Protein AF-A0A940UPS6-F1 (afdb_monomer)

pLDDT: mean 79.09, std 15.49, range [33.25, 93.69]

Radius of gyration: 14.15 Å; Cα contacts (8 Å, |Δi|>4): 84; chains: 1; bounding box: 32×30×35 Å

Secondary structure (DSSP, 8-state):
--PPPPEEE-TTS-EEE--TTS--TTTTT-TT--SHHHHHHHHHHHHTS---HHHHHHTTT--HHHHHHHHHHHHHHHHH-HHHHHHHHHHHHHHT--

Solvent-accessible surface area (backbone atoms only — not comparable to full-atom values): 5744 Å² total; per-residue (Å²): 135,86,76,76,75,56,70,42,66,50,101,85,72,49,80,34,65,56,38,96,76,77,51,52,87,70,54,35,55,32,71,84,48,83,52,67,63,34,26,50,52,54,39,46,37,41,76,70,62,70,39,52,46,55,65,60,10,58,76,44,70,47,55,37,68,57,44,53,52,35,38,52,54,43,52,66,43,33,75,75,32,65,68,57,38,50,46,54,50,51,58,53,55,61,69,67,76,116

Sequence (98 aa):
MTGAPSYATDAAGKDHPSFRYGMTEEEIPDKKNRGEARQVLMGLLYHRGGMNGREIGEMPGIDYSTVSIARKRLSEKMERDGKLSGLFREVESRLIQE

Mean predicted aligned error: 8.57 Å

Nearest PDB structures (foldseek):
  3pvv-assembly2_B  TM=8.932E-01  e=8.038E-03  Mycobacterium tuberculosis H37Ra
  7bhy-assembly1_A  TM=9.698E-01  e=2.587E-01  Bacillus subtilis subsp. subtilis str. 168
  7bhy-assembly2_C-2  TM=9.590E-01  e=2.753E-01  Bacillus subtilis subsp. subtilis str. 168
  3n0r-assembly1_A  TM=9.005E-01  e=8.401E-01  Caulobacter vibrioides
  6t1f-assembly2_D  TM=8.046E-01  e=2.001E+00  Caulobacter vibrioides NA1000

Structure (mmCIF, N/CA/C/O backbone):
data_AF-A0A940UPS6-F1
#
_entry.id   AF-A0A940UPS6-F1
#
loop_
_atom_site.group_PDB
_atom_site.id
_atom_site.type_symbol
_atom_site.label_atom_id
_atom_site.label_alt_id
_atom_site.label_comp_id
_atom_site.label_asym_id
_atom_site.label_entity_id
_atom_site.label_seq_id
_atom_site.pdbx_PDB_ins_code
_atom_site.Cartn_x
_atom_site.Cartn_y
_atom_site.Cartn_z
_atom_site.occupancy
_atom_site.B_iso_or_equiv
_atom_site.auth_seq_id
_atom_site.auth_comp_id
_atom_site.auth_asym_id
_atom_site.auth_atom_id
_atom_site.pdbx_PDB_model_num
ATOM 1 N N . MET A 1 1 ? -21.149 -14.461 -18.897 1.00 33.25 1 MET A N 1
ATOM 2 C CA . MET A 1 1 ? -20.162 -14.233 -19.974 1.00 33.25 1 MET A CA 1
ATOM 3 C C . MET A 1 1 ? -18.876 -13.763 -19.314 1.00 33.25 1 MET A C 1
ATOM 5 O O . MET A 1 1 ? -18.809 -12.618 -18.894 1.00 33.25 1 MET A O 1
ATOM 9 N N . THR A 1 2 ? -17.911 -14.657 -19.114 1.00 41.66 2 THR A N 1
ATOM 10 C CA . THR A 1 2 ? -16.572 -14.320 -18.615 1.00 41.66 2 THR A CA 1
ATOM 11 C C . THR A 1 2 ? -15.762 -13.790 -19.798 1.00 41.66 2 THR A C 1
ATOM 13 O O . THR A 1 2 ? -15.331 -14.556 -20.654 1.00 41.66 2 THR A O 1
ATOM 16 N N . GLY A 1 3 ? -15.655 -12.465 -19.925 1.00 41.25 3 GLY A N 1
ATOM 17 C CA 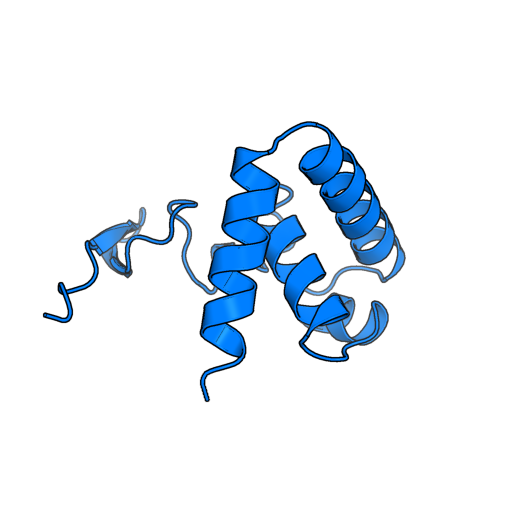. GLY A 1 3 ? -14.782 -11.857 -20.931 1.00 41.25 3 GLY A CA 1
ATOM 18 C C . GLY A 1 3 ? -13.337 -12.263 -20.651 1.00 41.25 3 GLY A C 1
ATOM 19 O O . GLY A 1 3 ? -12.904 -12.188 -19.502 1.00 41.25 3 GLY A O 1
ATOM 20 N N . ALA A 1 4 ? -12.616 -12.731 -21.672 1.00 44.84 4 ALA A N 1
ATOM 21 C CA . ALA A 1 4 ? -11.195 -13.034 -21.546 1.00 44.84 4 ALA A CA 1
ATOM 22 C C . ALA A 1 4 ? -10.449 -11.792 -2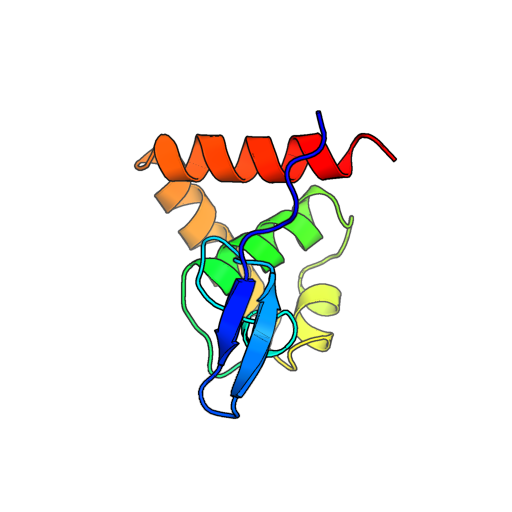1.020 1.00 44.84 4 ALA A C 1
ATOM 24 O O . ALA A 1 4 ? -10.810 -10.674 -21.411 1.00 44.84 4 ALA A O 1
ATOM 25 N N . PRO A 1 5 ? -9.447 -11.949 -20.137 1.00 51.16 5 PRO A N 1
ATOM 26 C CA . PRO A 1 5 ? -8.641 -10.815 -19.720 1.00 51.16 5 PRO A CA 1
ATOM 27 C C . PRO A 1 5 ? -8.037 -10.166 -20.971 1.00 51.16 5 PRO A C 1
ATOM 29 O O . PRO A 1 5 ? -7.481 -10.840 -21.833 1.00 51.16 5 PRO A O 1
ATOM 32 N N . SER A 1 6 ? -8.198 -8.848 -21.101 1.00 56.59 6 SER A N 1
ATOM 33 C CA . SER A 1 6 ? -7.344 -8.052 -21.991 1.00 56.59 6 SER A CA 1
ATOM 34 C C . SER A 1 6 ? -5.892 -8.304 -21.571 1.00 56.59 6 SER A C 1
ATOM 36 O O . SER A 1 6 ? -5.685 -8.542 -20.388 1.00 56.59 6 SER A O 1
ATOM 38 N N . TYR A 1 7 ? -4.918 -8.292 -22.484 1.00 58.94 7 TYR A N 1
ATOM 39 C CA . TYR A 1 7 ? -3.502 -8.495 -22.156 1.00 58.94 7 TYR A CA 1
ATOM 40 C C . TYR A 1 7 ? -2.68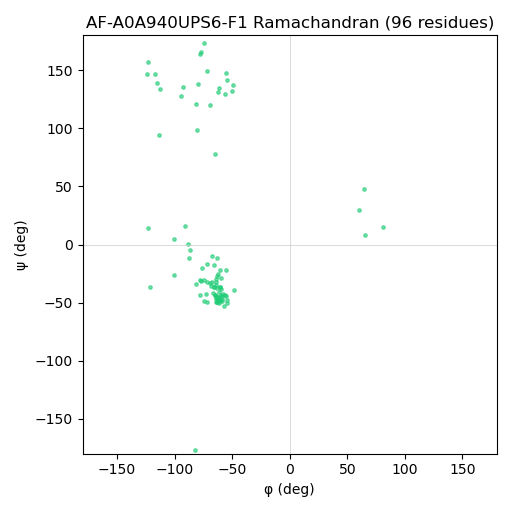9 -7.227 -22.451 1.00 58.94 7 TYR A C 1
ATOM 42 O O . TYR A 1 7 ? -2.919 -6.567 -23.467 1.00 58.94 7 TYR A O 1
ATOM 50 N N . ALA A 1 8 ? -1.754 -6.892 -21.563 1.00 55.34 8 ALA A N 1
ATOM 51 C CA . ALA A 1 8 ? -0.748 -5.853 -21.727 1.00 55.34 8 ALA A CA 1
ATOM 52 C C . ALA A 1 8 ? 0.634 -6.511 -21.822 1.00 55.34 8 ALA A C 1
ATOM 54 O O . ALA A 1 8 ? 0.962 -7.396 -21.031 1.00 55.34 8 ALA A O 1
ATOM 55 N N . THR A 1 9 ? 1.436 -6.080 -22.791 1.00 56.88 9 THR A N 1
ATOM 56 C CA . THR A 1 9 ? 2.763 -6.648 -23.041 1.00 56.88 9 THR A CA 1
ATOM 57 C C . THR A 1 9 ? 3.833 -5.825 -22.319 1.00 56.88 9 THR A C 1
ATOM 59 O O . THR A 1 9 ? 3.869 -4.600 -22.463 1.00 56.88 9 THR A O 1
ATOM 62 N N . ASP A 1 10 ? 4.695 -6.477 -21.532 1.00 57.97 10 ASP A N 1
ATOM 63 C CA . ASP A 1 10 ? 5.799 -5.805 -20.832 1.00 57.97 10 ASP A CA 1
ATOM 64 C C . ASP A 1 10 ? 6.959 -5.422 -21.781 1.00 57.97 10 ASP A C 1
ATOM 66 O O . ASP A 1 10 ? 6.992 -5.784 -22.960 1.00 57.97 10 ASP A O 1
ATOM 70 N N . ALA A 1 11 ? 7.954 -4.687 -21.266 1.00 47.75 11 ALA A N 1
ATOM 71 C CA . ALA A 1 11 ? 9.139 -4.281 -22.034 1.00 47.75 11 ALA A CA 1
ATOM 72 C C . ALA A 1 11 ? 10.011 -5.464 -22.517 1.00 47.75 11 ALA A C 1
ATOM 74 O O . ALA A 1 11 ? 10.905 -5.267 -23.340 1.00 47.75 11 ALA A O 1
ATOM 75 N N . ALA A 1 12 ? 9.760 -6.677 -22.012 1.00 64.81 12 ALA A N 1
ATOM 76 C CA . ALA A 1 12 ? 10.406 -7.921 -22.413 1.00 64.81 12 ALA A CA 1
ATOM 77 C C . ALA A 1 12 ? 9.544 -8.762 -23.379 1.00 64.81 12 ALA A C 1
ATOM 79 O O . ALA A 1 12 ? 9.956 -9.863 -23.750 1.00 64.81 12 ALA A O 1
ATOM 80 N N . GLY A 1 13 ? 8.386 -8.254 -23.820 1.00 63.09 13 GLY A N 1
ATOM 81 C CA . GLY A 1 13 ? 7.526 -8.915 -24.799 1.00 63.09 13 GLY A CA 1
ATOM 82 C C . GLY A 1 13 ? 6.622 -10.007 -24.223 1.00 63.09 13 GLY A C 1
ATOM 83 O O . GLY A 1 13 ? 6.118 -10.820 -24.995 1.00 63.09 13 GLY A O 1
ATOM 84 N N . LYS A 1 14 ? 6.436 -10.079 -22.898 1.00 59.16 14 LYS A N 1
ATOM 85 C CA . LYS A 1 14 ? 5.554 -11.075 -22.272 1.00 59.16 14 LYS A CA 1
ATOM 86 C C . LYS A 1 14 ? 4.148 -10.519 -22.093 1.00 59.16 14 LYS A C 1
ATOM 88 O O . LYS A 1 14 ? 3.986 -9.393 -21.627 1.00 59.16 14 LYS A O 1
ATOM 93 N N . ASP A 1 15 ? 3.152 -11.331 -22.436 1.00 48.22 15 ASP A N 1
ATOM 94 C CA . ASP A 1 15 ? 1.742 -10.992 -22.275 1.00 48.22 15 ASP A CA 1
ATOM 95 C C . ASP A 1 15 ? 1.287 -11.243 -20.841 1.00 48.22 15 ASP A C 1
ATOM 97 O O . ASP A 1 15 ? 1.321 -12.371 -20.345 1.00 48.22 15 ASP A O 1
ATOM 101 N N . HIS A 1 16 ? 0.801 -10.191 -20.196 1.00 55.16 16 HIS A N 1
ATOM 102 C CA . HIS A 1 16 ? 0.220 -10.255 -18.861 1.00 55.16 16 HIS A CA 1
ATOM 103 C C . HIS A 1 16 ? -1.242 -9.844 -18.926 1.00 55.16 16 HIS A C 1
ATOM 105 O O . HIS A 1 16 ? -1.578 -8.984 -19.740 1.00 55.16 16 HIS A O 1
ATOM 111 N N . PRO A 1 17 ? -2.133 -10.406 -18.093 1.00 55.56 17 PRO A N 1
ATOM 112 C CA . PRO A 1 17 ? -3.477 -9.867 -17.946 1.00 55.56 17 PRO A CA 1
ATOM 113 C C . PRO A 1 17 ? -3.383 -8.354 -17.721 1.00 55.56 17 PRO A C 1
ATOM 115 O O . PRO A 1 17 ? -2.526 -7.889 -16.977 1.00 55.56 17 PRO A O 1
ATOM 118 N N . SER A 1 18 ? -4.239 -7.576 -18.372 1.00 50.78 18 SER A N 1
ATOM 119 C CA . SER A 1 18 ? -4.346 -6.124 -18.270 1.00 50.78 18 SER A CA 1
ATOM 120 C C . SER A 1 18 ? -4.792 -5.766 -16.861 1.00 50.78 18 SER A C 1
ATOM 122 O O . SER A 1 18 ? -5.957 -5.462 -16.592 1.00 50.78 18 SER A O 1
ATOM 124 N N . PHE A 1 19 ? -3.845 -5.817 -15.935 1.00 59.28 19 PHE A N 1
ATOM 125 C CA . PHE A 1 19 ? -3.970 -5.245 -14.619 1.00 59.28 19 PHE A CA 1
ATOM 126 C C . PHE A 1 19 ? -4.156 -3.746 -14.813 1.00 59.28 19 PHE A C 1
ATOM 128 O O . PHE A 1 19 ? -3.464 -3.112 -15.605 1.00 59.28 19 PHE A O 1
ATOM 135 N N . ARG A 1 20 ? -5.106 -3.146 -14.098 1.00 66.62 20 ARG A N 1
ATOM 136 C CA . ARG A 1 20 ? -5.454 -1.720 -14.241 1.00 66.62 20 ARG A CA 1
ATOM 137 C C . ARG A 1 20 ? -4.262 -0.769 -14.062 1.00 66.62 20 ARG A C 1
ATOM 139 O O . ARG A 1 20 ? -4.307 0.364 -14.525 1.00 66.62 20 ARG A O 1
ATOM 146 N N . TYR A 1 21 ? -3.213 -1.232 -13.389 1.00 74.81 21 TYR A N 1
ATOM 147 C CA . TYR A 1 21 ? -1.966 -0.500 -13.199 1.00 74.81 21 TYR A CA 1
ATOM 148 C C . TYR A 1 21 ? -0.951 -0.670 -14.339 1.00 74.81 21 TYR A C 1
ATOM 150 O O . TYR A 1 21 ? 0.078 -0.006 -14.305 1.00 74.81 21 TYR A O 1
ATOM 158 N N . GLY A 1 22 ? -1.228 -1.519 -15.336 1.00 80.00 22 GLY A N 1
ATOM 159 C CA . GLY A 1 22 ? -0.294 -1.863 -16.411 1.00 80.00 22 GLY A CA 1
ATOM 160 C C . GLY A 1 22 ? 0.995 -2.497 -15.889 1.00 80.00 22 GLY A C 1
ATOM 161 O O . GLY A 1 22 ? 2.048 -2.275 -16.471 1.00 80.00 22 GLY A O 1
ATOM 162 N N . MET A 1 23 ? 0.915 -3.195 -14.752 1.00 80.81 23 MET A N 1
ATOM 163 C CA . MET A 1 23 ? 2.045 -3.798 -14.046 1.00 80.81 23 MET A CA 1
ATOM 164 C C . MET A 1 23 ? 1.797 -5.288 -13.855 1.00 80.81 23 MET A C 1
ATOM 166 O O . MET A 1 23 ? 0.660 -5.709 -13.637 1.00 80.81 23 MET A O 1
ATOM 170 N N . THR A 1 24 ? 2.879 -6.045 -13.893 1.00 84.69 24 THR A N 1
ATOM 171 C CA . THR A 1 24 ? 2.926 -7.485 -13.631 1.00 84.69 24 THR A CA 1
ATOM 172 C C . THR A 1 24 ? 2.861 -7.801 -12.135 1.00 84.69 24 THR A C 1
ATOM 174 O O . THR A 1 24 ? 3.053 -6.925 -11.283 1.00 84.69 24 THR A O 1
ATOM 177 N N . GLU A 1 25 ? 2.610 -9.066 -11.796 1.00 79.94 25 GLU A N 1
ATOM 178 C CA . GLU A 1 25 ? 2.572 -9.537 -10.405 1.00 79.94 25 GLU A CA 1
ATOM 179 C C . GLU A 1 25 ? 3.930 -9.400 -9.705 1.00 79.94 25 GLU A C 1
ATOM 181 O O . GLU A 1 25 ? 3.975 -9.203 -8.492 1.00 79.94 25 GLU A O 1
ATOM 186 N N . GLU A 1 26 ? 5.032 -9.426 -10.456 1.00 83.31 26 GLU A N 1
ATOM 187 C CA . GLU A 1 26 ? 6.389 -9.231 -9.951 1.00 83.31 26 GLU A CA 1
ATOM 188 C C . GLU A 1 26 ? 6.744 -7.745 -9.767 1.00 83.31 26 GLU A C 1
ATOM 190 O O . GLU A 1 26 ? 7.462 -7.380 -8.832 1.00 83.31 26 GLU A O 1
ATOM 195 N N . GLU A 1 27 ? 6.221 -6.861 -10.621 1.00 86.38 27 GLU A N 1
ATOM 196 C CA . GLU A 1 27 ? 6.500 -5.418 -10.576 1.00 86.38 27 GLU A CA 1
ATOM 197 C C . GLU A 1 27 ? 5.743 -4.682 -9.465 1.00 86.38 27 GLU A C 1
ATOM 199 O O . GLU A 1 27 ? 6.220 -3.670 -8.937 1.00 86.38 27 GLU A O 1
ATOM 204 N N . ILE A 1 28 ? 4.544 -5.146 -9.106 1.00 86.94 28 ILE A N 1
ATOM 205 C CA . ILE A 1 28 ? 3.732 -4.519 -8.055 1.00 86.94 28 ILE A CA 1
ATOM 206 C C . ILE A 1 28 ? 4.429 -4.570 -6.680 1.00 86.94 28 ILE A C 1
ATOM 208 O O . ILE A 1 28 ? 4.509 -3.520 -6.030 1.00 86.94 28 ILE A O 1
ATOM 212 N N . PRO A 1 29 ? 4.942 -5.718 -6.195 1.00 87.12 29 PRO A N 1
ATOM 213 C CA . PRO A 1 29 ? 5.619 -5.782 -4.908 1.00 87.12 29 PRO A CA 1
ATOM 214 C C . PRO A 1 29 ? 7.042 -5.207 -4.940 1.00 87.12 29 PRO A C 1
ATOM 216 O O . PRO A 1 29 ? 7.526 -4.826 -3.877 1.00 87.12 29 PRO A O 1
ATOM 219 N N . ASP A 1 30 ? 7.710 -5.083 -6.096 1.00 87.94 30 ASP A N 1
ATOM 220 C CA . ASP A 1 30 ? 9.110 -4.633 -6.167 1.00 87.94 30 ASP A CA 1
ATOM 221 C C . ASP A 1 30 ? 9.358 -3.336 -5.359 1.00 87.94 30 ASP A C 1
ATOM 223 O O . ASP A 1 30 ? 8.645 -2.337 -5.469 1.00 87.94 30 ASP A O 1
ATOM 227 N N . LYS A 1 31 ? 10.411 -3.319 -4.533 1.00 84.62 31 LYS A N 1
ATOM 228 C CA . LYS A 1 31 ? 10.773 -2.176 -3.670 1.00 84.62 31 LYS A CA 1
ATOM 229 C C . LYS A 1 31 ? 11.075 -0.870 -4.423 1.00 84.62 31 LYS A C 1
ATOM 231 O O . LYS A 1 31 ? 11.036 0.213 -3.823 1.00 84.62 31 LYS A O 1
ATOM 236 N N . LYS A 1 32 ? 11.422 -0.955 -5.709 1.00 86.88 32 LYS A N 1
ATOM 237 C CA . LYS A 1 32 ? 11.610 0.179 -6.625 1.00 86.88 32 LYS A CA 1
ATOM 238 C C . LYS A 1 32 ? 10.268 0.778 -7.031 1.00 86.88 32 LYS A C 1
ATOM 240 O O . LYS A 1 32 ? 10.194 1.992 -7.223 1.00 86.88 32 LYS A O 1
ATOM 245 N N . ASN A 1 33 ? 9.206 -0.024 -7.090 1.00 85.50 33 ASN A N 1
ATOM 246 C CA . ASN A 1 33 ? 7.856 0.485 -7.252 1.00 85.50 33 ASN A CA 1
ATOM 247 C C . ASN A 1 33 ? 7.455 1.211 -5.965 1.00 85.50 33 ASN A C 1
ATOM 249 O O . ASN A 1 33 ? 7.472 0.656 -4.873 1.00 85.50 33 ASN A O 1
ATOM 253 N N . ARG A 1 34 ? 7.132 2.500 -6.046 1.00 83.38 34 ARG A N 1
ATOM 254 C CA . ARG A 1 34 ? 6.638 3.295 -4.902 1.00 83.38 34 ARG A CA 1
ATOM 255 C C . ARG A 1 34 ? 5.277 3.924 -5.197 1.00 83.38 34 ARG A C 1
ATOM 257 O O . ARG A 1 34 ? 4.851 4.833 -4.482 1.00 83.38 34 ARG A O 1
ATOM 264 N N . GLY A 1 35 ? 4.629 3.446 -6.259 1.00 86.62 35 GLY A N 1
ATOM 265 C CA . GLY A 1 35 ? 3.373 3.957 -6.782 1.00 86.62 35 GLY A CA 1
ATOM 266 C C . GLY A 1 35 ? 2.140 3.427 -6.054 1.00 86.62 35 GLY A C 1
ATOM 267 O O . GLY A 1 35 ? 2.221 2.678 -5.081 1.00 86.62 35 GLY A O 1
ATOM 268 N N . GLU A 1 36 ? 0.977 3.839 -6.557 1.00 87.31 36 GLU A N 1
ATOM 269 C CA . GLU A 1 36 ? -0.336 3.478 -6.013 1.00 87.31 36 GLU A CA 1
ATOM 270 C C . GLU A 1 36 ? -0.584 1.964 -6.016 1.00 87.31 36 GLU A C 1
ATOM 272 O O . GLU A 1 36 ? -1.105 1.446 -5.034 1.00 87.31 36 GLU A O 1
ATOM 277 N N . ALA A 1 37 ? -0.145 1.248 -7.057 1.00 87.25 37 ALA A N 1
ATOM 278 C CA . ALA A 1 37 ? -0.340 -0.198 -7.184 1.00 87.25 37 ALA A CA 1
ATOM 279 C C 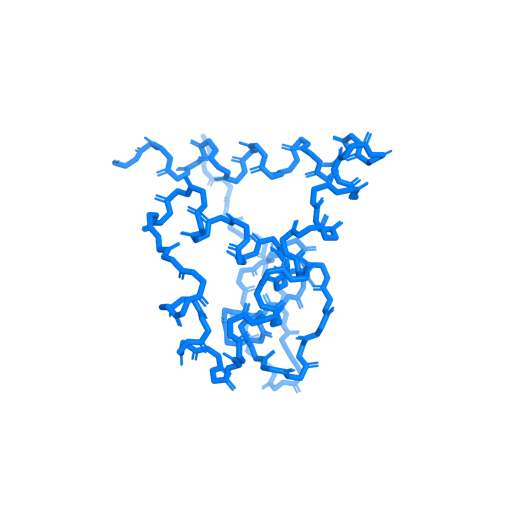. ALA A 1 37 ? 0.182 -0.967 -5.958 1.00 87.25 37 ALA A C 1
ATOM 281 O O . ALA A 1 37 ? -0.532 -1.769 -5.357 1.00 87.25 37 ALA A O 1
ATOM 282 N N . ARG A 1 38 ? 1.407 -0.651 -5.521 1.00 90.31 38 ARG A N 1
ATOM 283 C CA . ARG A 1 38 ? 2.020 -1.268 -4.340 1.00 90.31 38 ARG A CA 1
ATOM 284 C C . ARG A 1 38 ? 1.322 -0.867 -3.044 1.00 90.31 38 ARG A C 1
ATOM 286 O O . ARG A 1 38 ? 1.206 -1.678 -2.132 1.00 90.31 38 ARG A O 1
ATOM 293 N N . GLN A 1 39 ? 0.841 0.373 -2.954 1.00 91.50 39 GLN A N 1
ATOM 294 C CA . GLN A 1 39 ? 0.070 0.826 -1.794 1.00 91.50 39 GLN A CA 1
ATOM 295 C C . GLN A 1 39 ? -1.239 0.039 -1.680 1.00 91.50 39 GLN A C 1
ATOM 297 O O . GLN A 1 39 ? -1.552 -0.444 -0.595 1.00 91.50 39 GLN A O 1
ATOM 302 N N . VAL A 1 40 ? -1.952 -0.146 -2.797 1.00 89.75 40 VAL A N 1
ATOM 303 C CA . VAL A 1 40 ? -3.177 -0.956 -2.874 1.00 89.75 40 VAL A CA 1
ATOM 304 C C . VAL A 1 40 ? -2.901 -2.406 -2.486 1.00 89.75 40 VAL A C 1
ATOM 306 O O . VAL A 1 40 ? -3.602 -2.920 -1.617 1.00 89.75 40 VAL A O 1
ATOM 309 N N . LEU A 1 41 ? -1.849 -3.031 -3.032 1.00 89.81 41 LEU A N 1
ATOM 310 C CA . LEU A 1 41 ? -1.440 -4.389 -2.650 1.00 89.81 41 LEU A CA 1
ATOM 311 C C . LEU A 1 41 ? -1.228 -4.505 -1.132 1.00 89.81 41 LEU A C 1
ATOM 313 O O . 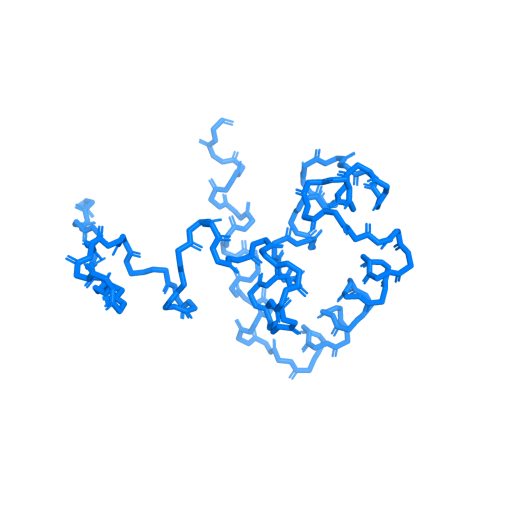LEU A 1 41 ? -1.811 -5.368 -0.484 1.00 89.81 41 LEU A O 1
ATOM 317 N N . MET A 1 42 ? -0.451 -3.595 -0.539 1.00 91.81 42 MET A N 1
ATOM 318 C CA . MET A 1 42 ? -0.197 -3.593 0.909 1.00 91.81 42 MET A CA 1
ATOM 319 C C . MET A 1 42 ? -1.457 -3.362 1.736 1.00 91.81 42 MET A C 1
ATOM 321 O O . MET A 1 42 ? -1.606 -3.944 2.809 1.00 91.81 42 MET A O 1
ATOM 325 N N . GLY A 1 43 ? -2.357 -2.502 1.259 1.00 91.56 43 GLY A N 1
ATOM 326 C CA . GLY A 1 43 ? -3.656 -2.288 1.882 1.00 91.56 43 GLY A CA 1
ATOM 327 C C . GLY A 1 43 ? -4.477 -3.575 1.913 1.00 91.56 43 GLY A C 1
ATOM 328 O O . GLY A 1 43 ? -4.978 -3.945 2.971 1.00 91.56 43 GLY A O 1
ATOM 329 N N . LEU A 1 44 ? -4.567 -4.281 0.785 1.00 89.38 44 LEU A N 1
ATOM 330 C CA . LEU A 1 44 ? -5.326 -5.528 0.666 1.00 89.38 44 LEU A CA 1
ATOM 331 C C . LEU A 1 44 ? -4.745 -6.643 1.544 1.00 89.38 44 LEU A C 1
ATOM 333 O O . LEU A 1 44 ? -5.487 -7.269 2.299 1.00 89.38 44 LEU A O 1
ATOM 337 N N . LEU A 1 45 ? -3.426 -6.846 1.525 1.00 89.31 45 LEU A N 1
ATOM 338 C CA . LEU A 1 45 ? -2.761 -7.854 2.363 1.00 89.31 45 LEU A CA 1
ATOM 339 C C . LEU A 1 45 ? -2.965 -7.591 3.856 1.00 89.31 45 LEU A C 1
ATOM 341 O O . LEU A 1 45 ? -3.169 -8.521 4.631 1.00 89.31 45 LEU A O 1
ATOM 345 N N . TYR A 1 46 ? -2.973 -6.319 4.256 1.00 90.56 46 TYR A N 1
ATOM 346 C CA . TYR A 1 46 ? -3.231 -5.959 5.643 1.00 90.56 46 TYR A CA 1
ATOM 347 C C . TYR A 1 46 ? -4.697 -6.159 6.037 1.00 90.56 46 TYR A C 1
ATOM 349 O O . TYR A 1 46 ? -4.994 -6.732 7.080 1.00 90.56 46 TYR A O 1
ATOM 357 N N . HIS A 1 47 ? -5.633 -5.647 5.234 1.00 85.00 47 HIS A N 1
ATOM 358 C CA . HIS A 1 47 ? -7.052 -5.633 5.598 1.00 85.00 47 HIS A CA 1
ATOM 359 C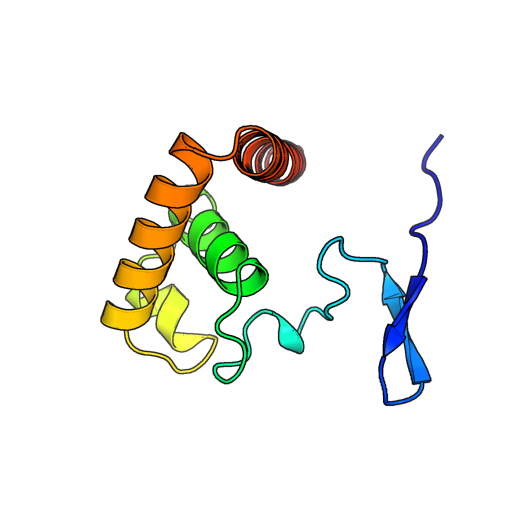 C . HIS A 1 47 ? -7.739 -6.986 5.403 1.00 85.00 47 HIS A C 1
ATOM 361 O O . HIS A 1 47 ? -8.675 -7.293 6.137 1.00 85.00 47 HIS A O 1
ATOM 367 N N . ARG A 1 48 ? -7.290 -7.781 4.427 1.00 82.81 48 ARG A N 1
ATOM 368 C CA . ARG A 1 48 ? -7.910 -9.061 4.051 1.00 82.81 48 ARG A CA 1
ATOM 369 C C . ARG A 1 48 ? -6.976 -10.247 4.162 1.00 82.81 48 ARG A C 1
ATOM 371 O O . ARG A 1 48 ? -7.417 -11.296 4.609 1.00 82.81 48 ARG A O 1
ATOM 378 N N . GLY A 1 49 ? -5.698 -10.070 3.839 1.00 81.94 49 GLY A N 1
ATOM 379 C CA . GLY A 1 49 ? -4.700 -11.122 4.042 1.00 81.94 49 GLY A CA 1
ATOM 380 C C . GLY A 1 49 ? -4.418 -11.422 5.518 1.00 81.94 49 GLY A C 1
ATOM 381 O O . GLY A 1 49 ? -3.720 -12.384 5.812 1.00 81.94 49 GLY A O 1
ATOM 382 N N . GLY A 1 50 ? -4.922 -10.602 6.453 1.00 84.69 50 GLY A N 1
ATOM 383 C CA . GLY A 1 50 ? -4.669 -10.754 7.889 1.00 84.69 50 GLY A CA 1
ATOM 384 C C . GLY A 1 50 ? -3.204 -10.538 8.272 1.00 84.69 50 GLY A C 1
ATOM 385 O O . GLY A 1 50 ? -2.828 -10.781 9.417 1.00 84.69 50 GLY A O 1
ATOM 386 N N . MET A 1 51 ? -2.385 -10.076 7.325 1.00 91.12 51 MET A N 1
ATOM 387 C CA . MET A 1 51 ? -0.954 -9.934 7.508 1.00 91.12 51 MET A CA 1
ATOM 388 C C . MET A 1 51 ? -0.655 -8.665 8.294 1.00 91.12 51 MET A C 1
ATOM 390 O O . MET A 1 51 ? -1.194 -7.583 8.036 1.00 91.12 51 MET A O 1
ATOM 394 N N . ASN A 1 52 ? 0.276 -8.765 9.230 1.00 91.56 52 ASN A N 1
ATOM 395 C CA . ASN A 1 52 ? 0.834 -7.599 9.882 1.00 91.56 52 ASN A CA 1
ATOM 396 C C . ASN A 1 52 ? 1.865 -6.914 8.962 1.00 91.56 52 ASN A C 1
ATOM 398 O O . ASN A 1 52 ? 2.359 -7.470 7.982 1.00 91.56 52 ASN A O 1
ATOM 402 N N . GLY A 1 53 ? 2.218 -5.662 9.264 1.00 89.44 53 GLY A N 1
ATOM 403 C CA . GLY A 1 53 ? 3.104 -4.904 8.378 1.00 89.44 53 GLY A CA 1
ATOM 404 C C . GLY A 1 53 ? 4.532 -5.461 8.275 1.00 89.44 53 GLY A C 1
ATOM 405 O O . GLY A 1 53 ? 5.243 -5.082 7.350 1.00 89.44 53 GLY A O 1
ATOM 406 N N . ARG A 1 54 ? 4.972 -6.308 9.217 1.00 91.25 54 ARG A N 1
ATOM 407 C CA . ARG A 1 54 ? 6.276 -6.975 9.140 1.00 91.25 54 ARG A CA 1
ATOM 408 C C . ARG A 1 54 ? 6.222 -8.090 8.102 1.00 91.25 54 ARG A C 1
ATOM 410 O O . ARG A 1 54 ? 7.057 -8.087 7.210 1.00 91.25 54 ARG A O 1
ATOM 417 N N . GLU A 1 55 ? 5.206 -8.947 8.158 1.00 91.62 55 GLU A N 1
ATOM 418 C CA . GLU A 1 55 ? 4.982 -10.016 7.171 1.00 91.62 55 GLU A CA 1
ATOM 419 C C . GLU A 1 55 ? 4.837 -9.440 5.755 1.00 91.62 55 GLU A C 1
ATOM 421 O O . GLU A 1 55 ? 5.454 -9.916 4.807 1.00 91.62 55 GLU A O 1
ATOM 426 N N . ILE A 1 56 ? 4.093 -8.337 5.618 1.00 92.00 56 ILE A N 1
ATOM 427 C CA . ILE A 1 56 ? 3.963 -7.616 4.341 1.00 92.00 56 ILE A CA 1
ATOM 428 C C . ILE A 1 56 ? 5.305 -7.030 3.895 1.00 92.00 56 ILE A C 1
ATOM 430 O O . ILE A 1 56 ? 5.564 -6.941 2.699 1.00 92.00 56 ILE A O 1
ATOM 434 N N . GLY A 1 57 ? 6.135 -6.585 4.838 1.00 88.50 57 GLY A N 1
ATOM 435 C CA . GLY A 1 57 ? 7.448 -6.013 4.564 1.00 88.50 57 GLY A CA 1
ATOM 436 C C . GLY A 1 57 ? 8.480 -7.050 4.116 1.00 88.50 57 GLY A C 1
ATOM 437 O O . GLY A 1 57 ? 9.327 -6.754 3.274 1.00 88.50 57 GLY A O 1
ATOM 438 N N . GLU A 1 58 ? 8.371 -8.282 4.610 1.00 89.00 58 GLU A N 1
ATOM 439 C CA . GLU A 1 58 ? 9.278 -9.381 4.273 1.00 89.00 58 GLU A CA 1
ATOM 440 C C . GLU A 1 58 ? 9.176 -9.788 2.79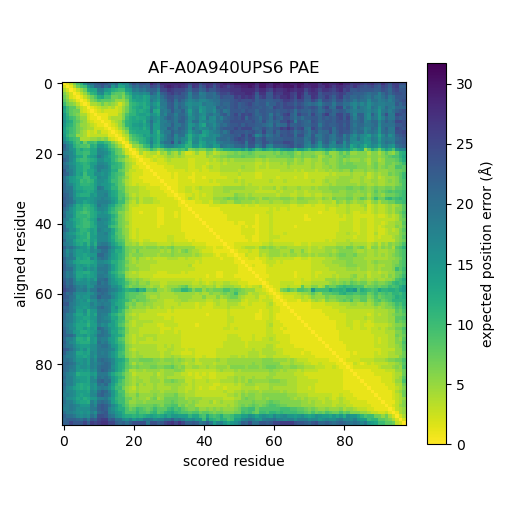4 1.00 89.00 58 GLU A C 1
ATOM 442 O O . GLU A 1 58 ? 10.209 -10.027 2.172 1.00 89.00 58 GLU A O 1
ATOM 447 N N . MET A 1 59 ? 7.982 -9.768 2.184 1.00 81.25 59 MET A N 1
ATOM 448 C CA . MET A 1 59 ? 7.820 -10.192 0.780 1.00 81.25 59 MET A CA 1
ATOM 449 C C . MET A 1 59 ? 8.589 -9.314 -0.233 1.00 81.25 59 MET A C 1
ATOM 451 O O . MET A 1 59 ? 9.317 -9.857 -1.060 1.00 81.25 59 MET A O 1
ATOM 455 N N . PRO A 1 60 ? 8.482 -7.969 -0.203 1.00 77.69 60 PRO A N 1
ATOM 456 C CA . PRO A 1 60 ? 9.243 -7.092 -1.091 1.00 77.69 60 PRO A CA 1
ATOM 457 C C . PRO A 1 60 ? 10.621 -6.694 -0.524 1.00 77.69 60 PRO A C 1
ATOM 459 O O . PRO A 1 60 ? 11.335 -5.901 -1.147 1.00 77.69 60 PRO A O 1
ATOM 462 N N . GLY A 1 61 ? 10.980 -7.168 0.676 1.00 83.06 61 GLY A N 1
ATOM 463 C CA . GLY A 1 61 ? 12.202 -6.781 1.386 1.00 83.06 61 GLY A CA 1
ATOM 464 C C . GLY A 1 61 ? 12.233 -5.302 1.789 1.00 83.06 61 GLY A C 1
ATOM 465 O O . GLY A 1 61 ? 13.218 -4.607 1.523 1.00 83.06 61 GLY A O 1
ATOM 466 N N . ILE A 1 62 ? 11.148 -4.799 2.382 1.00 84.56 62 ILE A N 1
ATOM 467 C CA . ILE A 1 62 ? 11.011 -3.420 2.878 1.00 84.56 62 ILE A CA 1
ATOM 468 C C . ILE A 1 62 ? 10.659 -3.399 4.370 1.00 84.56 62 ILE A C 1
ATOM 470 O O . ILE A 1 62 ? 10.021 -4.307 4.895 1.00 84.56 62 ILE A O 1
ATOM 474 N N . ASP A 1 63 ? 10.968 -2.291 5.036 1.00 88.31 63 ASP A N 1
ATOM 475 C CA . ASP A 1 63 ? 10.658 -2.145 6.455 1.00 88.31 63 ASP A CA 1
ATOM 476 C C . ASP A 1 63 ? 9.160 -1.972 6.737 1.00 88.31 63 ASP A C 1
ATOM 478 O O . ASP A 1 63 ? 8.428 -1.310 5.992 1.00 88.31 63 ASP A O 1
ATOM 482 N N . TYR A 1 64 ? 8.737 -2.451 7.911 1.00 88.69 64 TYR A N 1
ATOM 483 C CA . TYR A 1 64 ? 7.400 -2.226 8.476 1.00 88.69 64 TYR A CA 1
ATOM 484 C C . TYR A 1 64 ? 6.969 -0.748 8.427 1.00 88.69 64 TYR A C 1
ATOM 486 O O . TYR A 1 64 ? 5.815 -0.434 8.127 1.00 88.69 64 TYR A O 1
ATOM 494 N N . SER A 1 65 ? 7.894 0.182 8.686 1.00 90.94 65 SER A N 1
ATOM 495 C CA . SER A 1 65 ? 7.630 1.626 8.629 1.00 90.94 65 SER A CA 1
ATOM 496 C C . SER A 1 65 ? 7.191 2.076 7.231 1.00 90.94 65 SER A C 1
ATOM 498 O O . SER A 1 65 ? 6.288 2.904 7.101 1.00 90.94 65 SER A O 1
ATOM 500 N N . THR A 1 66 ? 7.759 1.477 6.182 1.00 90.31 66 THR A N 1
ATOM 501 C CA . THR A 1 66 ? 7.379 1.732 4.789 1.00 90.31 66 THR A CA 1
ATOM 502 C C . THR A 1 66 ? 5.961 1.243 4.515 1.00 90.31 66 THR A C 1
ATOM 504 O O . THR A 1 66 ? 5.183 1.961 3.885 1.00 90.31 66 THR A O 1
ATOM 507 N N . VAL A 1 67 ? 5.600 0.062 5.028 1.00 91.62 67 VAL A N 1
ATOM 508 C CA . VAL A 1 67 ? 4.240 -0.488 4.913 1.00 91.62 67 VAL A CA 1
ATOM 509 C C . VAL A 1 67 ? 3.231 0.408 5.635 1.00 91.62 67 VAL A C 1
ATOM 511 O O . VAL A 1 67 ? 2.198 0.764 5.069 1.00 91.62 67 VAL A O 1
ATOM 514 N N . SER A 1 68 ? 3.548 0.843 6.856 1.00 92.56 68 SER A N 1
ATOM 515 C CA . SER A 1 68 ? 2.694 1.740 7.645 1.00 92.56 68 SER A CA 1
ATOM 516 C C . SER A 1 68 ? 2.423 3.068 6.921 1.00 92.56 68 SER A C 1
ATOM 518 O O . SER A 1 68 ? 1.271 3.483 6.772 1.00 92.56 68 SER A O 1
ATOM 520 N N . ILE A 1 69 ? 3.468 3.700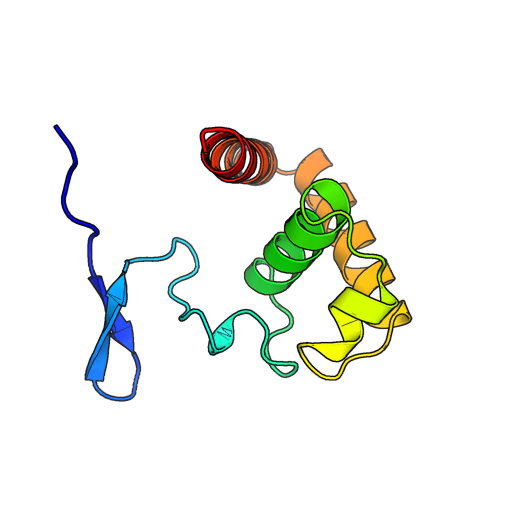 6.372 1.00 92.69 69 ILE A N 1
ATOM 521 C CA . ILE A 1 69 ? 3.338 4.949 5.606 1.00 92.69 69 ILE A CA 1
ATOM 522 C C . ILE A 1 69 ? 2.518 4.737 4.328 1.00 92.69 69 ILE A C 1
ATOM 524 O O . ILE A 1 69 ? 1.656 5.560 4.015 1.00 92.69 69 ILE A O 1
ATOM 528 N N . ALA A 1 70 ? 2.768 3.653 3.587 1.00 91.25 70 ALA A N 1
ATOM 529 C CA . ALA A 1 70 ? 2.034 3.331 2.365 1.00 91.25 70 ALA A CA 1
ATOM 530 C C . ALA A 1 70 ? 0.530 3.179 2.632 1.00 91.25 70 ALA A C 1
ATOM 532 O O . ALA A 1 70 ? -0.282 3.765 1.918 1.00 91.25 70 ALA A O 1
ATOM 533 N N . ARG A 1 71 ? 0.165 2.474 3.708 1.00 92.12 71 ARG A N 1
ATOM 534 C CA . ARG A 1 71 ? -1.230 2.292 4.126 1.00 92.12 71 ARG A CA 1
ATOM 535 C C . ARG A 1 71 ? -1.897 3.598 4.540 1.00 92.12 71 ARG A C 1
ATOM 537 O O . ARG A 1 71 ? -3.021 3.862 4.122 1.00 92.12 71 ARG A O 1
ATOM 544 N N . LYS A 1 72 ? -1.199 4.437 5.312 1.00 92.50 72 LYS A N 1
ATOM 545 C CA . LYS A 1 72 ? -1.711 5.760 5.695 1.00 92.50 72 LYS A CA 1
ATOM 546 C C . LYS A 1 72 ? -2.010 6.614 4.460 1.00 92.50 72 LYS A C 1
ATOM 548 O O . LYS A 1 72 ? -3.109 7.144 4.333 1.00 92.50 72 LYS A O 1
ATOM 553 N N . ARG A 1 73 ? -1.064 6.682 3.517 1.00 92.38 73 ARG A N 1
ATOM 554 C CA . ARG A 1 73 ? -1.231 7.424 2.256 1.00 92.38 73 ARG A CA 1
ATOM 555 C C . ARG A 1 73 ? -2.381 6.885 1.414 1.00 92.38 73 ARG A C 1
ATOM 557 O O . ARG A 1 73 ? -3.124 7.680 0.848 1.00 92.38 73 ARG A O 1
ATOM 564 N N . LEU A 1 74 ? -2.537 5.561 1.345 1.00 91.94 74 LEU A N 1
ATOM 565 C CA . LEU A 1 74 ? -3.658 4.946 0.642 1.00 91.94 74 LEU A CA 1
ATOM 566 C C . LEU A 1 74 ? -4.994 5.360 1.267 1.00 91.94 74 LEU A C 1
ATOM 568 O O . LEU A 1 74 ? -5.884 5.777 0.536 1.00 91.94 74 LEU A O 1
ATOM 572 N N . SER A 1 75 ? -5.118 5.304 2.598 1.00 91.12 75 SER A N 1
ATOM 573 C CA . SER A 1 75 ? -6.333 5.725 3.314 1.00 91.12 75 SER A CA 1
ATOM 574 C C . SER A 1 75 ? -6.692 7.178 3.006 1.00 91.12 75 SER A C 1
ATOM 576 O O . SER A 1 75 ? -7.780 7.457 2.510 1.00 91.12 75 SER A O 1
ATOM 578 N N . GLU A 1 76 ? -5.735 8.093 3.181 1.00 93.69 76 GLU A N 1
ATOM 579 C CA . GLU A 1 76 ? -5.913 9.519 2.873 1.00 93.69 76 GLU A CA 1
ATOM 580 C C . GLU A 1 76 ? -6.248 9.765 1.393 1.00 93.69 76 GLU A C 1
ATOM 582 O O . GLU A 1 76 ? -6.857 10.777 1.037 1.00 93.69 76 GLU A O 1
ATOM 587 N N . LYS A 1 77 ? -5.793 8.891 0.487 1.00 91.56 77 LYS A N 1
ATOM 588 C CA . LYS A 1 77 ? -6.110 8.988 -0.939 1.00 91.56 77 LYS A CA 1
ATOM 589 C C . LYS A 1 77 ? -7.521 8.486 -1.228 1.00 91.56 77 LYS A C 1
ATOM 591 O O . LYS A 1 77 ? -8.249 9.166 -1.939 1.00 91.56 77 LYS A O 1
ATOM 596 N N . MET A 1 78 ? -7.931 7.363 -0.642 1.00 92.25 78 MET A N 1
ATOM 597 C CA . MET A 1 78 ? -9.283 6.810 -0.786 1.00 92.25 78 MET A CA 1
ATOM 598 C C . MET A 1 78 ? -10.369 7.727 -0.211 1.00 92.25 78 MET A C 1
ATOM 600 O O . MET A 1 78 ? -11.484 7.733 -0.722 1.00 92.25 78 MET A O 1
ATOM 604 N N . GLU A 1 79 ? -10.055 8.523 0.813 1.00 93.38 79 GLU A N 1
ATOM 605 C CA . GLU A 1 79 ? -10.972 9.542 1.348 1.00 93.38 79 GLU A CA 1
ATOM 606 C C . GLU A 1 79 ? -11.283 10.651 0.334 1.00 93.38 79 GLU A C 1
ATOM 608 O O . GLU A 1 79 ? -12.380 11.204 0.328 1.00 93.38 79 GLU A O 1
ATOM 613 N N . ARG A 1 80 ? -10.320 10.978 -0.536 1.00 93.38 80 ARG A N 1
ATOM 614 C CA . ARG A 1 80 ? -10.424 12.076 -1.511 1.00 93.38 80 ARG A CA 1
ATOM 615 C C . ARG A 1 80 ? -10.771 11.599 -2.919 1.00 93.38 80 ARG A C 1
ATOM 617 O O . ARG A 1 80 ? -11.335 12.359 -3.700 1.00 93.38 80 ARG A O 1
ATOM 624 N N . ASP A 1 81 ? -10.432 10.357 -3.247 1.00 90.50 81 ASP A N 1
ATOM 625 C CA . ASP A 1 81 ? -10.646 9.744 -4.553 1.00 90.50 81 ASP A CA 1
ATOM 626 C C . ASP A 1 81 ? -11.663 8.599 -4.449 1.00 90.50 81 ASP A C 1
ATOM 628 O O . ASP A 1 81 ? -11.334 7.440 -4.172 1.00 90.50 81 ASP A O 1
ATOM 632 N N . GLY A 1 82 ? -12.926 8.932 -4.723 1.00 88.00 82 GLY A N 1
ATOM 633 C CA . GLY A 1 82 ? -14.017 7.961 -4.737 1.00 88.00 82 GLY A CA 1
ATOM 634 C C . GLY A 1 82 ? -13.848 6.859 -5.790 1.00 88.00 82 GLY A C 1
ATOM 635 O O . GLY A 1 82 ? -14.357 5.757 -5.590 1.00 88.00 82 GLY A O 1
ATOM 636 N N . LYS A 1 83 ? -13.100 7.102 -6.880 1.00 85.69 83 LYS A N 1
ATOM 637 C CA . LYS A 1 83 ? -12.819 6.068 -7.888 1.00 85.69 83 LYS A CA 1
ATOM 638 C C . LYS A 1 83 ? -11.823 5.049 -7.350 1.00 85.69 83 LYS A C 1
ATOM 640 O O . LYS A 1 83 ? -12.023 3.853 -7.557 1.00 85.69 83 LYS A O 1
ATOM 645 N N . LEU A 1 84 ? -10.781 5.508 -6.657 1.00 85.81 84 LEU A N 1
ATOM 646 C CA . LEU A 1 84 ? -9.818 4.625 -5.998 1.00 85.81 84 LEU A CA 1
ATOM 647 C C . LEU A 1 84 ? -10.478 3.818 -4.877 1.00 85.81 84 LEU A C 1
ATOM 649 O O . LEU A 1 84 ? -10.266 2.614 -4.784 1.00 85.81 84 LEU A O 1
ATOM 653 N N . SER A 1 85 ? -11.318 4.460 -4.064 1.00 88.19 85 SER A N 1
ATOM 654 C CA . SER A 1 85 ? -12.079 3.783 -3.008 1.00 88.19 85 SER A CA 1
ATOM 655 C C . SER A 1 85 ? -13.022 2.716 -3.575 1.00 88.19 85 SER A C 1
ATOM 657 O O . SER A 1 85 ? -13.042 1.580 -3.100 1.00 88.19 85 SER A O 1
ATOM 659 N N . GLY A 1 86 ? -13.755 3.046 -4.645 1.00 85.50 86 GLY A N 1
ATOM 660 C CA . GLY A 1 86 ? -14.613 2.096 -5.353 1.00 85.50 86 GLY A CA 1
ATOM 661 C C . GLY A 1 86 ? -13.835 0.909 -5.921 1.00 85.50 86 GLY A C 1
ATOM 662 O O . GLY A 1 86 ? -14.260 -0.228 -5.746 1.00 85.50 86 GLY A O 1
ATOM 663 N N . LEU A 1 87 ? -12.667 1.155 -6.522 1.00 84.19 87 LEU A N 1
ATOM 664 C CA . LEU A 1 87 ? -11.781 0.090 -6.992 1.00 84.19 87 LEU A CA 1
ATOM 665 C C . LEU A 1 87 ? -11.310 -0.802 -5.849 1.00 84.19 87 LEU A C 1
ATOM 667 O O . LEU A 1 87 ? -11.376 -2.022 -5.964 1.00 84.19 87 LEU A O 1
ATOM 671 N N . PHE A 1 88 ? -10.803 -0.206 -4.773 1.00 85.75 88 PHE A N 1
ATOM 672 C CA . PHE A 1 88 ? -10.290 -0.972 -3.647 1.00 85.75 88 PHE A CA 1
ATOM 673 C C . PHE A 1 88 ? -11.365 -1.937 -3.136 1.00 85.75 88 PHE A C 1
ATOM 675 O O . PHE A 1 88 ? -11.094 -3.122 -2.979 1.00 85.75 88 PHE A O 1
ATOM 682 N N . ARG A 1 89 ? -12.607 -1.451 -3.005 1.00 84.69 89 ARG A N 1
ATOM 683 C CA . ARG A 1 89 ? -13.778 -2.262 -2.642 1.00 84.69 89 ARG A CA 1
ATOM 684 C C . ARG A 1 89 ? -14.157 -3.301 -3.693 1.00 84.69 89 ARG A C 1
ATOM 686 O O . ARG A 1 89 ? -14.598 -4.384 -3.331 1.00 84.69 89 ARG A O 1
ATOM 693 N N . GLU A 1 90 ? -14.026 -2.995 -4.981 1.00 82.88 90 GLU A N 1
ATOM 694 C CA . GLU A 1 90 ? -14.296 -3.947 -6.066 1.00 82.88 90 GLU A CA 1
ATOM 695 C C . GLU A 1 90 ? -13.315 -5.123 -6.016 1.00 82.88 90 GLU A C 1
ATOM 697 O O . GLU A 1 90 ? -13.738 -6.279 -6.028 1.00 82.88 90 GLU A O 1
ATOM 702 N N . VAL A 1 91 ? -12.015 -4.831 -5.917 1.00 79.38 91 VAL A N 1
ATOM 703 C CA . VAL A 1 91 ? -10.962 -5.848 -5.793 1.00 79.38 91 VAL A CA 1
ATOM 704 C C . VAL A 1 91 ? -11.156 -6.643 -4.505 1.00 79.38 91 VAL A C 1
ATOM 706 O O . VAL A 1 91 ? -11.144 -7.869 -4.531 1.00 79.38 91 VAL A O 1
ATOM 709 N N . GLU A 1 92 ? -11.428 -5.953 -3.399 1.00 78.94 92 GLU A N 1
ATOM 710 C CA . GLU A 1 92 ? -11.764 -6.567 -2.117 1.00 78.94 92 GLU A CA 1
ATOM 711 C C . GLU A 1 92 ? -12.974 -7.507 -2.222 1.00 78.94 92 GLU A C 1
ATOM 713 O O . GLU A 1 92 ? -12.930 -8.615 -1.700 1.00 78.94 92 GLU A O 1
ATOM 718 N N . SER A 1 93 ? -14.035 -7.111 -2.928 1.00 76.69 93 SER A N 1
ATOM 719 C CA . SER A 1 93 ? -15.250 -7.924 -3.073 1.00 76.69 93 SER A CA 1
ATOM 720 C C . SER A 1 93 ? -15.015 -9.191 -3.893 1.00 76.69 93 SER A C 1
ATOM 722 O O . SER A 1 93 ? -15.640 -10.211 -3.618 1.00 76.69 93 SER A O 1
ATOM 724 N N . ARG A 1 94 ? -14.113 -9.151 -4.882 1.00 75.31 94 ARG A N 1
ATOM 725 C CA . ARG A 1 94 ? -13.748 -10.335 -5.678 1.00 75.31 94 ARG A CA 1
ATOM 726 C C . ARG A 1 94 ? -12.958 -11.362 -4.870 1.00 75.31 94 ARG A C 1
ATOM 728 O O . ARG A 1 94 ? -13.150 -12.548 -5.085 1.00 75.31 94 ARG A O 1
ATOM 735 N N . LEU A 1 95 ? -12.139 -10.913 -3.918 1.00 69.50 95 LEU A N 1
ATOM 736 C CA . LEU A 1 95 ? -11.364 -11.791 -3.030 1.00 69.50 95 LEU A CA 1
ATOM 737 C C . LEU A 1 95 ? -12.223 -12.517 -1.977 1.00 69.50 95 LEU A C 1
ATOM 739 O O . LEU A 1 95 ? -11.752 -13.466 -1.369 1.00 69.50 95 LEU A O 1
ATOM 7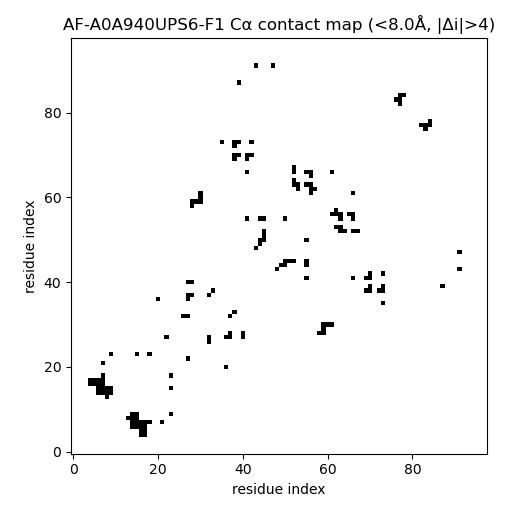43 N N . ILE A 1 96 ? -13.459 -12.067 -1.728 1.00 64.00 96 ILE A N 1
ATOM 744 C CA . ILE A 1 96 ? -14.378 -12.665 -0.737 1.00 64.00 96 ILE A CA 1
ATOM 745 C C . ILE A 1 96 ? -15.213 -13.811 -1.345 1.00 64.00 96 ILE A C 1
ATOM 747 O O . ILE A 1 96 ? -15.884 -14.529 -0.611 1.00 64.00 96 ILE A O 1
ATOM 751 N N . GLN A 1 97 ? -15.214 -13.985 -2.672 1.00 50.34 97 GLN A N 1
ATOM 752 C CA . GLN A 1 97 ? -16.051 -14.985 -3.353 1.00 50.34 97 GLN A CA 1
ATOM 753 C C . GLN A 1 97 ? -15.391 -16.362 -3.560 1.00 50.34 97 GLN A C 1
ATOM 755 O O . GLN A 1 97 ? -15.920 -17.155 -4.338 1.00 50.34 97 GLN A O 1
ATOM 760 N N . GLU A 1 98 ? -14.294 -16.664 -2.860 1.00 43.31 98 GLU A N 1
ATOM 761 C CA . GLU A 1 98 ? -13.651 -17.992 -2.835 1.00 43.31 98 GLU A CA 1
ATOM 762 C C . GLU A 1 98 ? -13.768 -18.673 -1.467 1.00 43.31 98 GLU A C 1
ATOM 764 O O . GLU A 1 98 ? -13.626 -17.975 -0.434 1.00 43.31 98 GLU A O 1
#

Foldseek 3Di:
DPDDFDWAADPVGDTDRPDVVSDDPVRLLAPVDPDLSVLLVLLCCVPPVVDQLCRSCVVNVHDSVSSVVSPVVLVVVVVVDVPSVVVSVVVNVVVVPD